Protein AF-A0A969NX35-F1 (afdb_monomer)

pLDDT: mean 89.09, std 10.72, range [49.34, 98.19]

Solvent-accessible surface area (backbone atoms only — not comparable to full-atom values): 6784 Å² total; per-residue (Å²): 113,68,70,61,53,49,65,56,48,49,59,53,52,51,50,50,51,33,60,77,69,61,64,45,81,72,48,52,61,51,52,54,48,54,52,51,51,53,42,48,58,45,27,65,62,31,70,80,80,46,90,32,80,57,72,91,48,93,43,72,65,47,54,50,49,30,60,66,46,34,78,70,56,26,36,77,53,44,94,84,42,70,48,74,56,90,87,54,59,68,70,59,47,51,53,29,53,58,47,46,75,35,69,40,27,43,49,32,46,45,52,32,57,75,75,39,64,131

Nearest PDB structures (foldseek):
  5o00-assembly1_A-2  TM=4.528E-01  e=1.167E-01  Phanerodontia chrysosporium
  6h4i-assembly1_C-2  TM=2.766E-01  e=5.773E+00  Homo sapiens

Structure (mmCIF, N/CA/C/O backbone):
data_AF-A0A969NX35-F1
#
_entry.id   AF-A0A969NX35-F1
#
loop_
_atom_site.group_PDB
_atom_site.id
_atom_site.type_symbol
_atom_site.label_atom_id
_atom_site.label_alt_id
_atom_site.label_comp_id
_atom_site.label_asym_id
_atom_site.label_entity_id
_atom_site.label_seq_id
_atom_site.pdbx_PDB_ins_code
_atom_site.Cartn_x
_atom_site.Cartn_y
_atom_site.Cartn_z
_atom_site.occupancy
_atom_site.B_iso_or_equiv
_atom_site.auth_seq_id
_atom_site.auth_comp_id
_atom_site.auth_asym_id
_atom_site.auth_atom_id
_atom_site.pdbx_PDB_model_num
ATOM 1 N N . MET A 1 1 ? 1.532 -14.409 -40.716 1.00 49.34 1 MET A N 1
ATOM 2 C CA . MET A 1 1 ? 1.907 -12.973 -40.691 1.00 49.34 1 MET A CA 1
ATOM 3 C C . MET A 1 1 ? 1.623 -12.282 -39.353 1.00 49.34 1 MET A C 1
ATOM 5 O O . MET A 1 1 ? 2.444 -11.468 -38.955 1.00 49.34 1 MET A O 1
ATOM 9 N N . GLU A 1 2 ? 0.538 -12.592 -38.630 1.00 60.50 2 GLU A N 1
ATOM 10 C CA . GLU A 1 2 ? 0.221 -11.945 -37.334 1.00 60.50 2 GLU A CA 1
ATOM 11 C C . GLU A 1 2 ? 1.291 -12.132 -36.248 1.00 60.50 2 GLU A C 1
ATOM 13 O O . GLU A 1 2 ? 1.681 -11.166 -35.600 1.00 60.50 2 GLU A O 1
ATOM 18 N N . LYS A 1 3 ? 1.845 -13.342 -36.099 1.00 56.25 3 LYS A N 1
ATOM 19 C CA . LYS A 1 3 ? 2.876 -13.633 -35.083 1.00 56.25 3 LYS A CA 1
ATOM 20 C C . LYS A 1 3 ? 4.162 -12.811 -35.265 1.00 56.25 3 LYS A C 1
ATOM 22 O O . LYS A 1 3 ? 4.760 -12.385 -34.285 1.00 56.25 3 LYS A O 1
ATOM 27 N N . ILE A 1 4 ? 4.552 -12.541 -36.514 1.00 61.81 4 ILE A N 1
ATOM 28 C CA . ILE A 1 4 ? 5.760 -11.768 -36.852 1.00 61.81 4 ILE A CA 1
ATOM 29 C C . ILE A 1 4 ? 5.534 -10.273 -36.589 1.00 61.81 4 ILE A C 1
ATOM 31 O O . ILE A 1 4 ? 6.391 -9.612 -36.011 1.00 61.81 4 ILE A O 1
ATOM 35 N N . LYS A 1 5 ? 4.347 -9.748 -36.931 1.00 56.81 5 LYS A N 1
ATOM 36 C CA . LYS A 1 5 ? 3.960 -8.368 -36.594 1.00 56.81 5 LYS A CA 1
ATOM 37 C C . LYS A 1 5 ? 3.923 -8.155 -35.079 1.00 56.81 5 LYS A C 1
ATOM 39 O O . LYS A 1 5 ? 4.419 -7.142 -34.601 1.00 56.81 5 LYS A O 1
ATOM 44 N N . CYS A 1 6 ? 3.411 -9.132 -34.329 1.00 62.12 6 CYS A N 1
ATOM 45 C CA . CYS A 1 6 ? 3.375 -9.089 -32.869 1.00 62.12 6 CYS A CA 1
ATOM 46 C C . CYS A 1 6 ? 4.786 -9.112 -32.254 1.00 62.12 6 CYS A C 1
ATOM 48 O O . CYS A 1 6 ? 5.073 -8.326 -31.355 1.00 62.12 6 CYS A O 1
ATOM 50 N N . ALA A 1 7 ? 5.688 -9.946 -32.782 1.00 68.56 7 ALA A N 1
ATOM 51 C CA . ALA A 1 7 ? 7.070 -10.048 -32.310 1.00 68.56 7 ALA A CA 1
ATOM 52 C C . ALA A 1 7 ? 7.894 -8.766 -32.529 1.00 68.56 7 ALA A C 1
ATOM 54 O O . ALA A 1 7 ? 8.798 -8.494 -31.747 1.00 68.56 7 ALA A O 1
ATOM 55 N N . ILE A 1 8 ? 7.580 -7.970 -33.557 1.00 63.66 8 ILE A N 1
ATOM 56 C CA . ILE A 1 8 ? 8.259 -6.692 -33.838 1.00 63.66 8 ILE A CA 1
ATOM 57 C C . ILE A 1 8 ? 7.569 -5.518 -33.126 1.00 63.66 8 ILE A C 1
ATOM 59 O O . ILE A 1 8 ? 8.239 -4.636 -32.593 1.00 63.66 8 ILE A O 1
ATOM 63 N N . ALA A 1 9 ? 6.236 -5.502 -33.057 1.00 69.19 9 ALA A N 1
ATOM 64 C CA . ALA A 1 9 ? 5.490 -4.440 -32.380 1.00 69.19 9 ALA A CA 1
ATOM 65 C C . ALA A 1 9 ? 5.698 -4.450 -30.853 1.00 69.19 9 ALA A C 1
ATOM 67 O O . ALA A 1 9 ? 5.795 -3.390 -30.234 1.00 69.19 9 ALA A O 1
ATOM 68 N N . PHE A 1 10 ? 5.816 -5.634 -30.243 1.00 78.38 10 PHE A N 1
ATOM 69 C CA . PHE A 1 10 ? 5.989 -5.802 -28.797 1.00 78.38 10 PHE A CA 1
ATOM 70 C C . PHE A 1 10 ? 7.264 -5.147 -28.219 1.00 78.38 10 PHE A C 1
ATOM 72 O O . PHE A 1 10 ? 7.147 -4.393 -27.248 1.00 78.38 10 PHE A O 1
ATOM 79 N N . PRO A 1 11 ? 8.477 -5.339 -28.778 1.00 82.31 11 PRO A N 1
ATOM 80 C CA . PRO A 1 11 ? 9.677 -4.669 -28.277 1.00 82.31 11 PRO A CA 1
ATOM 81 C C . PRO A 1 11 ? 9.636 -3.148 -28.485 1.00 82.31 11 PRO A C 1
ATOM 83 O O . PRO A 1 11 ? 10.110 -2.410 -27.620 1.00 82.31 11 PRO A O 1
ATOM 86 N N . VAL A 1 12 ? 9.022 -2.660 -29.571 1.00 84.75 12 VAL A N 1
ATOM 87 C CA . VAL A 1 12 ? 8.845 -1.215 -29.810 1.00 84.75 12 VAL A CA 1
ATOM 88 C C . VAL A 1 12 ? 7.913 -0.601 -28.766 1.00 84.75 12 VAL A C 1
ATOM 90 O O . VAL A 1 12 ? 8.281 0.382 -28.124 1.00 84.75 12 VAL A O 1
ATOM 93 N N . ALA A 1 13 ? 6.748 -1.208 -28.531 1.00 83.56 13 ALA A N 1
ATOM 94 C CA . ALA A 1 13 ? 5.818 -0.770 -27.492 1.00 83.56 13 ALA A CA 1
ATOM 95 C C . ALA A 1 13 ? 6.479 -0.790 -26.103 1.00 83.56 13 ALA A C 1
ATOM 97 O O . ALA A 1 13 ? 6.385 0.181 -25.355 1.00 83.56 13 ALA A O 1
ATOM 98 N N . THR A 1 14 ? 7.225 -1.854 -25.792 1.00 83.69 14 THR A N 1
ATOM 99 C CA . THR A 1 14 ? 7.966 -1.983 -24.529 1.00 83.69 14 THR A CA 1
ATOM 100 C C . THR A 1 14 ? 8.993 -0.863 -24.357 1.00 83.69 14 THR A C 1
ATOM 102 O O . THR A 1 14 ? 9.113 -0.298 -23.272 1.00 83.69 14 THR A O 1
ATOM 105 N N . LYS A 1 15 ? 9.720 -0.496 -25.421 1.00 85.31 15 LYS A N 1
ATOM 106 C CA . LYS A 1 15 ? 10.685 0.612 -25.393 1.00 85.31 15 LYS A CA 1
ATOM 107 C C . LYS A 1 15 ? 9.997 1.956 -25.147 1.00 85.31 15 LYS A C 1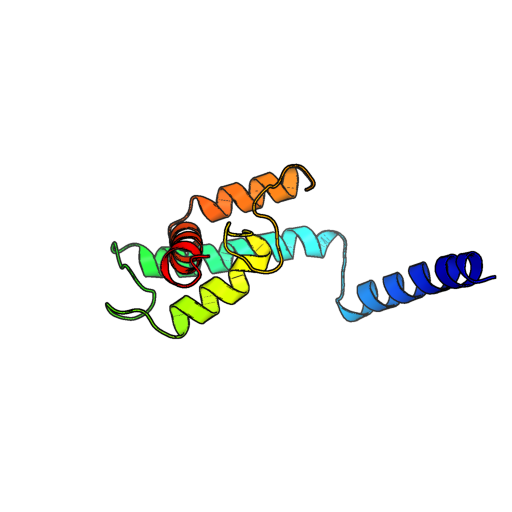
ATOM 109 O O . LYS A 1 15 ? 10.472 2.722 -24.315 1.00 85.31 15 LYS A O 1
ATOM 114 N N . ILE A 1 16 ? 8.869 2.209 -25.813 1.00 87.31 16 ILE A N 1
ATOM 115 C CA . ILE A 1 16 ? 8.074 3.431 -25.618 1.00 87.31 16 ILE A CA 1
ATOM 116 C C . ILE A 1 16 ? 7.560 3.519 -24.178 1.00 87.31 16 ILE A C 1
ATOM 118 O O . ILE A 1 16 ? 7.660 4.580 -23.573 1.00 87.31 16 ILE A O 1
ATOM 122 N N . ILE A 1 17 ? 7.053 2.420 -23.610 1.00 85.81 17 ILE A N 1
ATOM 123 C CA . ILE A 1 17 ? 6.594 2.368 -22.212 1.00 85.81 17 ILE A CA 1
ATOM 124 C C . ILE A 1 17 ? 7.757 2.666 -21.265 1.00 85.81 17 ILE A C 1
ATOM 126 O O . ILE A 1 17 ? 7.642 3.551 -20.423 1.00 85.81 17 ILE A O 1
ATOM 130 N N . LYS A 1 18 ? 8.899 1.990 -21.436 1.00 84.88 18 LYS A N 1
ATOM 131 C CA . LYS A 1 18 ? 10.082 2.227 -20.599 1.00 84.88 18 LYS A CA 1
ATOM 132 C C . LYS A 1 18 ? 10.542 3.681 -20.642 1.00 84.88 18 LYS A C 1
ATOM 134 O O . LYS A 1 18 ? 10.857 4.236 -19.601 1.00 84.88 18 LYS A O 1
ATOM 139 N N . GLN A 1 19 ? 10.533 4.302 -21.818 1.00 84.25 19 GLN A N 1
ATOM 140 C CA . GLN A 1 19 ? 10.900 5.710 -21.968 1.00 84.25 19 GLN A CA 1
ATOM 141 C C . GLN A 1 19 ? 9.854 6.651 -21.362 1.00 84.25 19 GLN A C 1
ATOM 143 O O . GLN A 1 19 ? 10.211 7.538 -20.601 1.00 84.25 19 GLN A O 1
ATOM 148 N N . LYS A 1 20 ? 8.563 6.458 -21.657 1.00 87.00 20 LYS A N 1
ATOM 149 C CA . LYS A 1 20 ? 7.499 7.347 -21.164 1.00 87.00 20 LYS A CA 1
ATOM 150 C C . LYS A 1 20 ? 7.337 7.312 -19.648 1.00 87.00 20 LYS A C 1
ATOM 152 O O . LYS A 1 20 ? 7.031 8.342 -19.062 1.00 87.00 20 LYS A O 1
ATOM 157 N N . TYR A 1 21 ? 7.524 6.148 -19.035 1.00 82.50 21 TYR A N 1
ATOM 158 C CA . TYR A 1 21 ? 7.432 5.975 -17.586 1.00 82.50 21 TYR A CA 1
ATOM 159 C C . TYR A 1 21 ? 8.796 6.054 -16.890 1.00 82.50 21 TYR A C 1
ATOM 161 O O . TYR A 1 21 ? 8.873 5.749 -15.706 1.00 82.50 21 TYR A O 1
ATOM 169 N N . ASN A 1 22 ? 9.860 6.438 -17.613 1.00 82.06 22 ASN A N 1
ATOM 170 C CA . ASN A 1 22 ? 11.233 6.514 -17.101 1.00 82.06 22 ASN A CA 1
ATOM 171 C C . ASN A 1 22 ? 11.635 5.269 -16.286 1.00 82.06 22 ASN A C 1
ATOM 173 O O . ASN A 1 22 ? 12.234 5.376 -15.221 1.00 82.06 22 ASN A O 1
ATOM 177 N N . LEU A 1 23 ? 11.286 4.078 -16.785 1.00 81.81 23 LEU A N 1
ATOM 178 C CA . LEU A 1 23 ? 11.582 2.807 -16.125 1.00 81.81 23 LEU A CA 1
ATOM 179 C C . LEU A 1 23 ? 13.077 2.509 -16.255 1.00 81.81 23 LEU A C 1
ATOM 181 O O . LEU A 1 23 ? 13.524 1.896 -17.232 1.00 81.81 23 LEU A O 1
ATOM 185 N N . THR A 1 24 ? 13.846 2.968 -15.277 1.00 80.50 24 THR A N 1
ATOM 186 C CA . THR A 1 24 ? 15.262 2.647 -15.106 1.00 80.50 24 THR A CA 1
ATOM 187 C C . THR A 1 24 ? 15.418 1.449 -14.165 1.00 80.50 24 THR A C 1
ATOM 189 O O . THR A 1 24 ? 14.512 1.178 -13.375 1.00 80.50 24 THR A O 1
ATOM 192 N N . PRO A 1 25 ? 16.542 0.710 -14.237 1.00 74.06 25 PRO A N 1
ATOM 193 C CA . PRO A 1 25 ? 16.850 -0.334 -13.261 1.00 74.06 25 PRO A CA 1
ATOM 194 C C . PRO A 1 25 ? 16.784 0.195 -11.823 1.00 74.06 25 PRO A C 1
ATOM 196 O O . PRO A 1 25 ? 16.011 -0.341 -11.043 1.00 74.06 25 PRO A O 1
ATOM 199 N N . ASP A 1 26 ? 17.460 1.312 -11.539 1.00 76.25 26 ASP A N 1
ATOM 200 C CA . ASP A 1 26 ? 17.497 1.941 -10.207 1.00 76.25 26 ASP A CA 1
ATOM 201 C C . ASP A 1 26 ? 16.131 2.494 -9.756 1.00 76.25 26 ASP A C 1
ATOM 203 O O . ASP A 1 26 ? 15.859 2.655 -8.567 1.00 76.25 26 ASP A O 1
ATOM 207 N N . GLY A 1 27 ? 15.243 2.791 -10.711 1.00 81.69 27 GLY A N 1
ATOM 208 C CA . GLY A 1 27 ? 13.905 3.309 -10.436 1.00 81.69 27 GLY A CA 1
ATOM 209 C C . GLY A 1 27 ? 13.014 2.304 -9.707 1.00 81.69 27 GLY A C 1
ATOM 210 O O . GLY A 1 27 ? 12.046 2.709 -9.065 1.00 81.69 27 GLY A O 1
ATOM 211 N N . LYS A 1 28 ? 13.338 1.005 -9.764 1.00 85.38 28 LYS A N 1
ATOM 212 C CA . LYS A 1 28 ? 12.608 -0.031 -9.029 1.00 85.38 28 LYS A CA 1
ATOM 213 C C . LYS A 1 28 ? 12.792 0.135 -7.524 1.00 85.38 28 LYS A C 1
ATOM 215 O O . LYS A 1 28 ? 11.802 0.181 -6.798 1.00 85.38 28 LYS A O 1
ATOM 220 N N . GLU A 1 29 ? 14.033 0.213 -7.058 1.00 88.00 29 GLU A N 1
ATOM 221 C CA . GLU A 1 29 ? 14.351 0.309 -5.632 1.00 88.00 29 GLU A CA 1
ATOM 222 C C . GLU A 1 29 ? 13.841 1.631 -5.051 1.00 88.00 29 GLU A C 1
ATOM 224 O O . GLU A 1 29 ? 13.254 1.628 -3.969 1.00 88.00 29 GLU A O 1
ATOM 229 N N . VAL A 1 30 ? 13.963 2.729 -5.809 1.00 90.31 30 VAL A N 1
ATOM 230 C CA . VAL A 1 30 ? 13.383 4.033 -5.445 1.00 90.31 30 VAL A CA 1
ATOM 231 C C . VAL A 1 30 ? 11.863 3.937 -5.308 1.00 90.31 30 VAL A C 1
ATOM 233 O O . VAL A 1 30 ? 11.325 4.319 -4.277 1.00 90.31 30 VAL A O 1
ATOM 236 N N . ALA A 1 31 ? 11.161 3.342 -6.277 1.00 91.31 31 ALA A N 1
ATOM 237 C CA . ALA A 1 31 ? 9.706 3.208 -6.201 1.00 91.31 31 ALA A CA 1
ATOM 238 C C . ALA A 1 31 ? 9.247 2.349 -5.009 1.00 91.31 31 ALA A C 1
ATOM 240 O O . ALA A 1 31 ? 8.235 2.651 -4.377 1.00 91.31 31 ALA A O 1
ATOM 241 N N . VAL A 1 32 ? 9.975 1.274 -4.682 1.00 93.94 32 VAL A N 1
ATOM 242 C CA . VAL A 1 32 ? 9.683 0.466 -3.486 1.00 93.94 32 VAL A CA 1
ATOM 243 C C . VAL A 1 32 ? 9.898 1.289 -2.214 1.00 93.94 32 VAL A C 1
ATOM 245 O O . VAL A 1 32 ? 9.098 1.190 -1.282 1.00 93.94 32 VAL A O 1
ATOM 248 N N . GLN A 1 33 ? 10.943 2.113 -2.173 1.00 95.94 33 GLN A N 1
ATOM 249 C CA . GLN A 1 33 ? 11.214 2.998 -1.047 1.00 95.94 33 GLN A CA 1
ATOM 250 C C . GLN A 1 33 ? 10.119 4.064 -0.881 1.00 95.94 33 GLN A C 1
ATOM 252 O O . GLN A 1 33 ? 9.590 4.207 0.220 1.00 95.94 33 GLN A O 1
ATOM 257 N N . ASP A 1 34 ? 9.682 4.707 -1.965 1.00 96.06 34 ASP A N 1
ATOM 258 C CA . ASP A 1 34 ? 8.576 5.676 -1.949 1.00 96.06 34 ASP A CA 1
ATOM 259 C C . ASP A 1 34 ? 7.283 5.047 -1.397 1.00 96.06 34 ASP A C 1
ATOM 261 O O . ASP A 1 34 ? 6.575 5.640 -0.578 1.00 96.06 34 ASP A O 1
ATOM 265 N N . ILE A 1 35 ? 6.977 3.806 -1.797 1.00 97.19 35 ILE A N 1
ATOM 266 C CA . ILE A 1 35 ? 5.823 3.059 -1.275 1.00 97.19 35 ILE A CA 1
ATOM 267 C C . ILE A 1 35 ? 5.951 2.855 0.241 1.00 97.19 35 ILE A C 1
ATOM 269 O O . ILE A 1 35 ? 4.984 3.087 0.973 1.00 97.19 35 ILE A O 1
ATOM 273 N N . ARG A 1 36 ? 7.126 2.438 0.727 1.00 97.94 36 ARG A N 1
ATOM 274 C CA . ARG A 1 36 ? 7.378 2.252 2.167 1.00 97.94 36 ARG A CA 1
ATOM 275 C C . ARG A 1 36 ? 7.241 3.555 2.946 1.00 97.94 36 ARG A C 1
ATOM 277 O O . ARG A 1 36 ? 6.696 3.549 4.052 1.00 97.94 36 ARG A O 1
ATOM 284 N N . GLU A 1 37 ? 7.692 4.669 2.385 1.00 98.19 37 GLU A N 1
ATOM 285 C CA . GLU A 1 37 ? 7.570 5.990 3.005 1.00 98.19 37 GLU A CA 1
ATOM 286 C C . GLU A 1 37 ? 6.107 6.414 3.136 1.00 98.19 37 GLU A C 1
ATOM 288 O O . GLU A 1 37 ? 5.675 6.807 4.222 1.00 98.19 37 GLU A O 1
ATOM 293 N N . VAL A 1 38 ? 5.301 6.229 2.086 1.00 97.69 38 VAL A N 1
ATO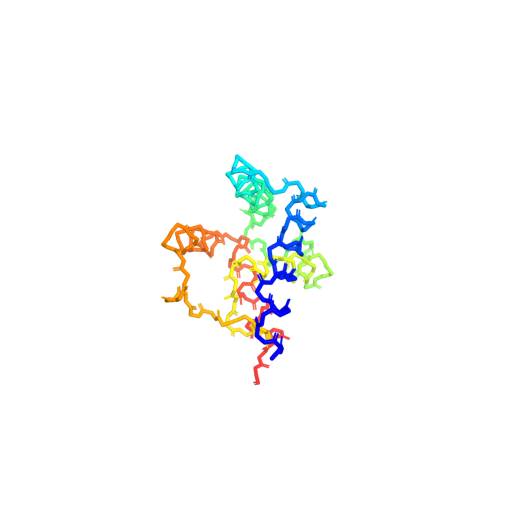M 294 C CA . VAL A 1 38 ? 3.853 6.479 2.151 1.00 97.69 38 VAL A CA 1
ATOM 295 C C . VAL A 1 38 ? 3.191 5.602 3.215 1.00 97.69 38 VAL A C 1
ATOM 297 O O . VAL A 1 38 ? 2.419 6.107 4.032 1.00 97.69 38 VAL A O 1
ATOM 300 N N . PHE A 1 39 ? 3.510 4.306 3.264 1.00 97.62 39 PHE A N 1
ATOM 301 C CA . PHE A 1 39 ? 2.985 3.415 4.304 1.00 97.62 39 PHE A CA 1
ATOM 302 C C . PHE A 1 39 ? 3.421 3.857 5.701 1.00 97.62 39 PHE A C 1
ATOM 304 O O . PHE A 1 39 ? 2.615 3.812 6.625 1.00 97.62 39 PHE A O 1
ATOM 311 N N . THR A 1 40 ? 4.648 4.350 5.861 1.00 97.12 40 THR A N 1
ATOM 312 C CA . THR A 1 40 ? 5.147 4.890 7.133 1.00 97.12 40 THR A CA 1
ATOM 313 C C . THR A 1 40 ? 4.341 6.108 7.580 1.00 97.12 40 THR A C 1
ATOM 315 O O . THR A 1 40 ? 3.912 6.158 8.734 1.00 97.12 40 THR A O 1
ATOM 318 N N . VAL A 1 41 ? 4.058 7.050 6.676 1.00 96.00 41 VAL A N 1
ATOM 319 C CA . VAL A 1 41 ? 3.210 8.222 6.962 1.00 96.00 41 VAL A CA 1
ATOM 320 C C . VAL A 1 41 ? 1.804 7.790 7.391 1.00 96.00 41 VAL A C 1
ATOM 322 O O . VAL A 1 41 ? 1.252 8.307 8.364 1.00 96.00 41 VAL A O 1
ATOM 325 N N . VAL A 1 42 ? 1.225 6.805 6.704 1.00 96.50 42 VAL A N 1
ATOM 326 C CA . VAL A 1 42 ? -0.110 6.288 7.032 1.00 96.50 42 VAL A CA 1
ATOM 327 C C . VAL A 1 42 ? -0.110 5.521 8.359 1.00 96.50 42 VAL A C 1
ATOM 329 O O . VAL A 1 42 ? -1.012 5.711 9.172 1.00 96.50 42 VAL A O 1
ATOM 332 N N . ASN A 1 43 ? 0.922 4.723 8.636 1.00 95.38 43 ASN A N 1
ATOM 333 C CA . ASN A 1 43 ? 1.097 4.040 9.919 1.00 95.38 43 ASN A CA 1
ATOM 334 C C . ASN A 1 43 ? 1.156 5.054 11.070 1.00 95.38 43 ASN A C 1
ATOM 336 O O . ASN A 1 43 ? 0.454 4.896 12.064 1.00 95.38 43 ASN A O 1
ATOM 340 N N . GLN A 1 44 ? 1.936 6.131 10.925 1.00 93.56 44 GLN A N 1
ATOM 341 C CA . GLN A 1 44 ? 2.013 7.202 11.925 1.00 93.56 44 GLN A CA 1
ATOM 342 C C . GLN A 1 44 ? 0.651 7.850 12.181 1.00 93.56 44 GLN A C 1
ATOM 344 O O . GLN A 1 44 ? 0.345 8.195 13.322 1.00 93.56 44 GLN A O 1
ATOM 349 N N . ARG A 1 45 ? -0.184 7.975 11.143 1.00 92.44 45 ARG A N 1
ATOM 350 C CA . ARG A 1 45 ? -1.554 8.473 11.285 1.00 92.44 45 ARG A CA 1
ATOM 351 C C . ARG A 1 45 ? -2.446 7.507 12.069 1.00 92.44 45 ARG A C 1
ATOM 353 O O . ARG A 1 45 ? -3.245 7.961 12.874 1.00 92.44 45 ARG A O 1
ATOM 360 N N . LEU A 1 46 ? -2.285 6.200 11.865 1.00 92.38 46 LEU A N 1
ATOM 361 C CA . LEU A 1 46 ? -3.091 5.150 12.503 1.00 92.38 46 LEU A CA 1
ATOM 362 C C . LEU A 1 46 ? -2.610 4.751 13.912 1.00 92.38 46 LEU A C 1
ATOM 364 O O . LEU A 1 46 ? -3.386 4.185 14.682 1.00 92.38 46 LEU A O 1
ATOM 368 N N . ASN A 1 47 ? -1.364 5.076 14.279 1.00 71.81 47 ASN A N 1
ATOM 369 C CA . ASN A 1 47 ? -0.656 4.620 15.489 1.00 71.81 47 ASN A CA 1
ATOM 370 C C . ASN A 1 47 ? -1.302 4.980 16.844 1.00 71.81 47 ASN A C 1
ATOM 372 O O . ASN A 1 47 ? -0.787 4.593 17.888 1.00 71.81 47 ASN A O 1
ATOM 376 N N . SER A 1 48 ? -2.435 5.681 16.866 1.00 68.44 48 SER A N 1
ATOM 377 C CA . SER A 1 48 ? -3.246 5.884 18.078 1.00 68.44 48 SER A CA 1
ATOM 378 C C . SER A 1 48 ? -4.412 4.889 18.209 1.00 68.44 48 SER A C 1
ATOM 380 O O . SER A 1 48 ? -5.389 5.188 18.890 1.00 68.44 48 SER A O 1
ATOM 382 N N . GLY A 1 49 ? -4.348 3.729 17.540 1.00 72.69 49 GLY A N 1
ATOM 383 C CA . GLY A 1 49 ? -5.448 2.753 17.511 1.00 72.69 49 GLY A CA 1
ATOM 384 C C . GLY A 1 49 ? -6.658 3.253 16.719 1.00 72.69 49 GLY A C 1
ATOM 385 O O . GLY A 1 49 ? -7.776 2.773 16.906 1.00 72.69 49 GLY A O 1
ATOM 386 N N . GLN A 1 50 ? -6.445 4.255 15.862 1.00 86.56 50 GLN A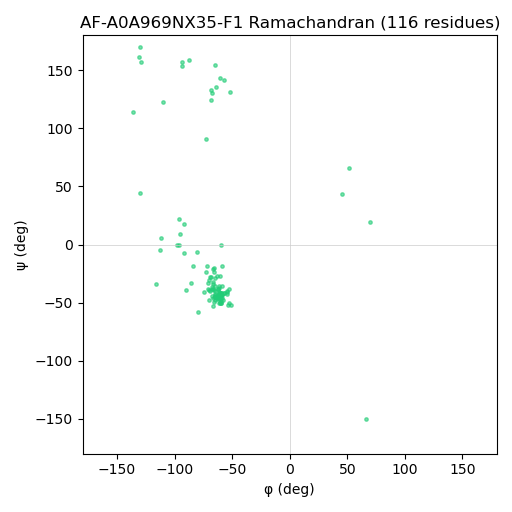 N 1
ATOM 387 C CA . GLN A 1 50 ? -7.513 4.842 15.074 1.00 86.56 50 GLN A CA 1
ATOM 388 C C . GLN A 1 50 ? -7.994 3.840 14.039 1.00 86.56 50 GLN A C 1
ATOM 390 O O . GLN A 1 50 ? -7.211 3.229 13.314 1.00 86.56 50 GLN A O 1
ATOM 395 N N . GLN A 1 51 ? -9.312 3.697 13.959 1.00 91.75 51 GLN A N 1
ATOM 396 C CA . GLN A 1 51 ? -9.913 2.822 12.972 1.00 91.75 51 GLN A CA 1
ATOM 397 C C . GLN A 1 51 ? -9.774 3.410 11.562 1.00 91.75 51 GLN A C 1
ATOM 399 O O . GLN A 1 51 ? -9.609 2.651 10.621 1.00 91.75 51 GLN A O 1
ATOM 404 N N . TYR A 1 52 ? -9.797 4.730 11.395 1.00 95.06 52 TYR A N 1
ATOM 405 C CA . TYR A 1 52 ? -9.798 5.394 10.089 1.00 95.06 52 TYR A CA 1
ATOM 406 C C . TYR A 1 52 ? -8.740 6.500 10.035 1.00 95.06 52 TYR A C 1
ATOM 408 O O . TYR A 1 52 ? -8.286 6.988 11.068 1.00 95.06 52 TYR A O 1
ATOM 416 N N . LEU A 1 53 ? -8.354 6.921 8.831 1.00 95.06 53 LEU A N 1
ATOM 417 C CA . LEU A 1 53 ? -7.334 7.955 8.609 1.00 95.06 53 LEU A CA 1
ATOM 418 C C . LEU A 1 53 ? -7.779 9.352 9.058 1.00 95.06 53 LEU A C 1
ATOM 420 O O . LEU A 1 53 ? -6.945 10.210 9.383 1.00 95.06 53 LEU A O 1
ATOM 424 N N . VAL A 1 54 ? -9.090 9.600 9.036 1.00 93.31 54 VAL A N 1
ATOM 425 C CA . VAL A 1 54 ? -9.694 10.888 9.373 1.00 93.31 54 VAL A CA 1
ATOM 426 C C . VAL A 1 54 ? -10.918 10.672 10.258 1.00 93.31 54 VAL A C 1
ATOM 428 O O . VAL A 1 54 ? -11.942 10.163 9.815 1.00 93.31 54 VAL A O 1
ATOM 431 N N . GLY A 1 55 ? -10.831 11.133 11.506 1.00 90.06 55 GLY A N 1
ATOM 432 C CA . GLY A 1 55 ? -11.926 11.021 12.466 1.00 90.06 55 GLY A CA 1
ATOM 433 C C . GLY A 1 55 ? -12.229 9.570 12.851 1.00 90.06 55 GLY A C 1
ATOM 434 O O . GLY A 1 55 ? -11.342 8.722 12.864 1.00 90.06 55 GLY A O 1
ATOM 435 N N . ASN A 1 56 ? -13.494 9.303 13.183 1.00 92.00 56 ASN A N 1
ATOM 436 C CA . ASN A 1 56 ? -13.929 8.021 13.757 1.00 92.00 56 ASN A CA 1
ATOM 437 C C . ASN A 1 56 ? -14.828 7.198 12.819 1.00 92.00 56 ASN A C 1
ATOM 439 O O . ASN A 1 56 ? -15.338 6.161 13.229 1.00 92.00 56 ASN A O 1
ATOM 443 N N . ASN A 1 57 ? -15.034 7.651 11.580 1.00 93.75 57 ASN A N 1
ATOM 444 C CA . ASN A 1 57 ? -15.904 6.999 10.601 1.00 93.75 57 ASN A CA 1
ATOM 445 C C . ASN A 1 57 ? -15.161 6.801 9.279 1.00 93.75 57 ASN A C 1
ATOM 447 O O . ASN A 1 57 ? -14.240 7.557 8.973 1.00 93.75 57 ASN A O 1
ATOM 451 N N . LEU A 1 58 ? -15.625 5.837 8.477 1.00 95.69 58 LEU A N 1
ATOM 452 C CA . LEU A 1 58 ? -15.147 5.642 7.112 1.00 95.69 58 LEU A CA 1
ATOM 453 C C . LEU A 1 58 ? -15.224 6.952 6.323 1.00 95.69 58 LEU A C 1
ATOM 455 O O . LEU A 1 58 ? -16.270 7.605 6.280 1.00 95.69 58 LEU A O 1
ATOM 459 N N . SER A 1 59 ? -14.128 7.297 5.655 1.00 95.88 59 SER A N 1
ATOM 460 C CA . SER A 1 59 ? -14.013 8.518 4.869 1.00 95.88 59 SER A CA 1
ATOM 461 C C . SER A 1 59 ? -13.475 8.258 3.461 1.00 95.88 59 SER A C 1
ATOM 463 O O . SER A 1 59 ? -12.972 7.181 3.126 1.00 95.88 59 SER A O 1
ATOM 465 N N . SER A 1 60 ? -13.535 9.288 2.615 1.00 96.94 60 SER A N 1
ATOM 466 C CA . SER A 1 60 ? -12.914 9.259 1.290 1.00 96.94 60 SER A CA 1
ATOM 467 C C . SER A 1 60 ? -11.400 9.045 1.353 1.00 96.94 60 SER A C 1
ATOM 469 O O . SER A 1 60 ? -10.845 8.477 0.413 1.00 96.94 60 SER A O 1
ATOM 471 N N . ALA A 1 61 ? -10.734 9.442 2.444 1.00 96.88 61 ALA A N 1
ATOM 472 C CA . ALA A 1 61 ? -9.304 9.212 2.625 1.00 96.88 61 ALA A CA 1
ATOM 473 C C . ALA A 1 61 ? -8.990 7.711 2.721 1.00 96.88 61 ALA A C 1
ATOM 475 O O . ALA A 1 61 ? -8.095 7.234 2.026 1.00 96.88 61 ALA A O 1
ATOM 476 N N . ASP A 1 62 ? -9.770 6.960 3.505 1.00 97.25 62 ASP A N 1
ATOM 477 C CA . ASP A 1 62 ? -9.610 5.510 3.666 1.00 97.25 62 ASP A CA 1
ATOM 478 C C . ASP A 1 62 ? -9.838 4.777 2.343 1.00 97.25 62 ASP A C 1
ATOM 480 O O . ASP A 1 62 ? -9.026 3.948 1.933 1.00 97.25 62 ASP A O 1
ATOM 484 N N . ILE A 1 63 ? -10.920 5.130 1.637 1.00 96.88 63 ILE A N 1
ATOM 485 C CA . ILE A 1 63 ? -11.273 4.529 0.345 1.00 96.88 63 ILE A CA 1
ATOM 486 C C . ILE A 1 63 ? -10.190 4.821 -0.694 1.00 96.88 63 ILE A C 1
ATOM 488 O O . ILE A 1 63 ? -9.784 3.921 -1.427 1.00 96.88 63 ILE A O 1
ATOM 492 N N . THR A 1 64 ? -9.713 6.066 -0.757 1.00 97.75 64 THR A N 1
ATOM 493 C CA . THR A 1 64 ? -8.688 6.479 -1.724 1.00 97.75 64 THR A CA 1
ATOM 494 C C . THR A 1 64 ? -7.374 5.761 -1.451 1.00 97.75 64 THR A C 1
ATOM 496 O O . THR A 1 64 ? -6.799 5.173 -2.36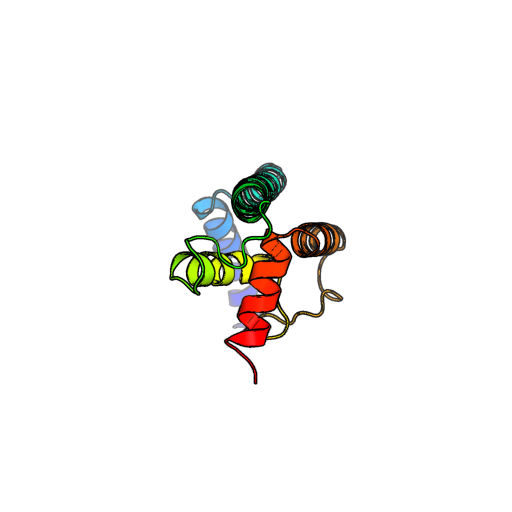8 1.00 97.75 64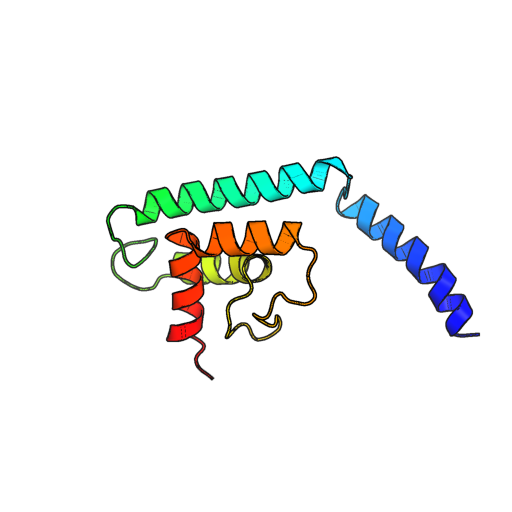 THR A O 1
ATOM 499 N N . PHE A 1 65 ? -6.927 5.745 -0.193 1.00 97.94 65 PHE A N 1
ATOM 500 C CA . PHE A 1 65 ? -5.714 5.035 0.194 1.00 97.94 65 PHE A CA 1
ATOM 501 C C . PHE A 1 65 ? -5.824 3.538 -0.114 1.00 97.94 65 PHE A C 1
ATOM 503 O O . PHE A 1 65 ? -4.966 2.991 -0.805 1.00 97.94 65 PHE A O 1
ATOM 510 N N . ALA A 1 66 ? -6.913 2.886 0.304 1.00 97.50 66 ALA A N 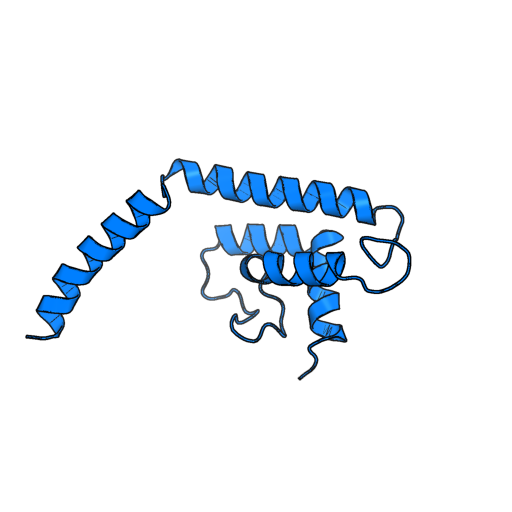1
ATOM 511 C CA . ALA A 1 66 ? -7.125 1.466 0.051 1.00 97.50 66 ALA A CA 1
ATOM 512 C C . ALA A 1 66 ? -7.196 1.137 -1.442 1.00 97.50 66 ALA A C 1
ATOM 514 O O . ALA A 1 66 ? -6.603 0.150 -1.879 1.00 97.50 66 ALA A O 1
ATOM 515 N N . ALA A 1 67 ? -7.873 1.960 -2.245 1.00 96.75 67 ALA A N 1
ATOM 516 C CA . ALA A 1 67 ? -7.937 1.768 -3.687 1.00 96.75 67 ALA A CA 1
ATOM 517 C C . ALA A 1 67 ? -6.539 1.827 -4.319 1.00 96.75 67 ALA A C 1
ATOM 519 O O . ALA A 1 67 ? -6.162 0.898 -5.031 1.00 96.75 67 ALA A O 1
ATOM 520 N N . LEU A 1 68 ? -5.743 2.854 -4.016 1.00 97.44 68 LEU A N 1
ATOM 521 C CA . LEU A 1 68 ? -4.410 3.027 -4.602 1.00 97.44 68 LEU A CA 1
ATOM 522 C C . LEU A 1 68 ? -3.398 1.987 -4.098 1.00 97.44 68 LEU A C 1
ATOM 524 O O . LEU A 1 68 ? -2.619 1.451 -4.883 1.00 97.44 68 LEU A O 1
ATOM 528 N N . ALA A 1 69 ? -3.443 1.632 -2.815 1.00 97.81 69 ALA A N 1
ATOM 529 C CA . ALA A 1 69 ? -2.552 0.630 -2.234 1.00 97.81 69 ALA A CA 1
ATOM 530 C C . ALA A 1 69 ? -2.892 -0.804 -2.675 1.00 97.81 69 ALA A C 1
ATOM 532 O O . ALA A 1 69 ? -2.029 -1.684 -2.674 1.00 97.81 69 ALA A O 1
ATOM 533 N N . SER A 1 70 ? -4.137 -1.068 -3.084 1.00 96.31 70 SER A N 1
ATOM 534 C CA . SER A 1 70 ? -4.579 -2.424 -3.428 1.00 96.31 70 SER A CA 1
ATOM 535 C C . SER A 1 70 ? -3.856 -3.047 -4.624 1.00 96.31 70 SER A C 1
ATOM 537 O O . SER A 1 70 ? -3.701 -4.268 -4.666 1.00 96.31 70 SER A O 1
ATOM 539 N N . PHE A 1 71 ? -3.350 -2.234 -5.555 1.00 92.31 71 PHE A N 1
ATOM 540 C CA . PHE A 1 71 ? -2.527 -2.698 -6.677 1.00 92.31 71 PHE A CA 1
ATOM 541 C C . PHE A 1 71 ? -1.180 -3.257 -6.205 1.00 92.31 71 PHE A C 1
ATOM 543 O O . PHE A 1 71 ? -0.653 -4.191 -6.809 1.00 92.31 71 PHE A O 1
ATOM 550 N N . VAL A 1 72 ? -0.652 -2.705 -5.109 1.00 94.75 72 VAL A N 1
ATOM 551 C CA . VAL A 1 72 ? 0.601 -3.136 -4.487 1.00 94.75 72 VAL A CA 1
ATOM 552 C C . VAL A 1 72 ? 0.349 -4.384 -3.650 1.00 94.75 72 VAL A C 1
ATOM 554 O O . VAL A 1 72 ? 0.923 -5.431 -3.930 1.00 94.75 72 VAL A O 1
ATOM 557 N N . ILE A 1 73 ? -0.554 -4.309 -2.666 1.00 95.81 73 ILE A N 1
ATOM 558 C CA . ILE A 1 73 ? -0.689 -5.365 -1.649 1.00 95.81 73 ILE A CA 1
ATOM 559 C C . ILE A 1 73 ? -1.716 -6.456 -1.989 1.00 95.81 73 ILE A C 1
ATOM 561 O O . ILE A 1 73 ? -1.802 -7.456 -1.279 1.00 95.81 73 ILE A O 1
ATOM 565 N N . ARG A 1 74 ? -2.498 -6.301 -3.064 1.00 95.56 74 ARG A N 1
ATOM 566 C CA . ARG A 1 74 ? -3.395 -7.322 -3.646 1.00 95.56 74 ARG A CA 1
ATOM 567 C C . ARG A 1 74 ? -4.352 -7.981 -2.628 1.00 95.56 74 ARG A C 1
ATOM 569 O O . ARG A 1 74 ? -4.196 -9.172 -2.344 1.00 95.56 74 ARG A O 1
ATOM 576 N N . PRO A 1 75 ? -5.314 -7.246 -2.043 1.00 95.69 75 PRO A N 1
ATOM 577 C CA . PRO A 1 75 ? -6.262 -7.809 -1.079 1.00 95.69 75 PRO A CA 1
ATOM 578 C C . PRO A 1 75 ? -7.188 -8.855 -1.726 1.00 95.69 75 PRO A C 1
ATOM 580 O O . PRO A 1 75 ? -7.445 -8.810 -2.925 1.00 95.69 75 PRO A O 1
ATOM 583 N N . GLU A 1 76 ? -7.713 -9.790 -0.927 1.00 91.12 76 GLU A N 1
ATOM 584 C CA . GLU A 1 76 ? -8.520 -10.940 -1.385 1.00 91.12 76 GLU A CA 1
ATOM 585 C C . GLU A 1 76 ? -9.738 -10.571 -2.236 1.00 91.12 76 GLU A C 1
ATOM 587 O O . GLU A 1 76 ? -9.995 -11.208 -3.256 1.00 91.12 76 GLU A O 1
ATOM 592 N N . TYR A 1 77 ? -10.450 -9.512 -1.860 1.00 91.44 77 TYR A N 1
ATOM 593 C CA . TYR A 1 77 ? -11.657 -9.063 -2.553 1.00 91.44 77 TYR A CA 1
ATOM 594 C C . TYR A 1 77 ? -11.380 -8.016 -3.643 1.00 91.44 77 TYR A C 1
ATOM 596 O O . TYR A 1 77 ? -12.286 -7.300 -4.076 1.00 91.44 77 TYR A O 1
ATOM 604 N N . HIS A 1 78 ? -10.129 -7.883 -4.100 1.00 93.38 78 HIS A N 1
ATOM 605 C CA . HIS A 1 78 ? -9.831 -7.011 -5.232 1.00 93.38 78 HIS A CA 1
ATOM 606 C C . HIS A 1 78 ? -10.456 -7.578 -6.521 1.00 93.38 78 HIS A C 1
ATOM 608 O O . HIS A 1 78 ? -10.211 -8.738 -6.853 1.00 93.38 78 HIS A O 1
ATOM 614 N N . PRO A 1 79 ? -11.201 -6.780 -7.312 1.00 89.75 79 PRO A N 1
ATOM 615 C CA . PRO A 1 79 ? -11.945 -7.294 -8.468 1.00 89.75 79 PRO A CA 1
ATOM 616 C C . PRO A 1 79 ? -11.054 -7.821 -9.604 1.00 89.75 79 PRO A C 1
ATOM 618 O O . PRO A 1 79 ? -11.513 -8.596 -10.436 1.00 89.75 79 PRO A O 1
ATOM 621 N N . VAL A 1 80 ? -9.788 -7.391 -9.657 1.00 90.00 80 VAL A N 1
ATOM 622 C CA . VAL A 1 80 ? -8.870 -7.689 -10.775 1.00 90.00 80 VAL A CA 1
ATOM 623 C C . VAL A 1 80 ? -7.667 -8.543 -10.367 1.00 90.00 80 VAL A C 1
ATOM 625 O O . VAL A 1 80 ? -7.189 -9.357 -11.152 1.00 90.00 80 VAL A O 1
ATOM 628 N N . TYR A 1 81 ? -7.146 -8.377 -9.150 1.00 86.88 81 TYR A N 1
ATOM 629 C CA . TYR A 1 81 ? -5.854 -8.953 -8.776 1.00 86.88 81 TYR A CA 1
ATOM 630 C C . TYR A 1 81 ? -6.078 -10.079 -7.786 1.00 86.88 81 TYR A C 1
ATOM 632 O O . TYR A 1 81 ? -6.617 -9.860 -6.712 1.00 86.88 81 TYR A O 1
ATOM 640 N N . ASN A 1 82 ? -5.607 -11.274 -8.135 1.00 86.44 82 ASN A N 1
ATOM 641 C CA . ASN A 1 82 ? -5.650 -12.419 -7.228 1.00 86.44 82 ASN A CA 1
ATOM 642 C C . ASN A 1 82 ? -4.768 -12.157 -5.989 1.00 86.44 82 ASN A C 1
ATOM 644 O O . ASN A 1 82 ? -3.638 -11.695 -6.147 1.00 86.44 82 ASN A O 1
ATOM 648 N N . SER A 1 83 ? -5.249 -12.464 -4.787 1.00 87.62 83 SER A N 1
ATOM 649 C CA . SER A 1 83 ? -4.474 -12.345 -3.545 1.00 87.62 83 SER A CA 1
ATOM 650 C C . SER A 1 83 ? -3.373 -13.392 -3.395 1.00 87.62 83 SER A C 1
ATOM 652 O O . SER A 1 83 ? -2.438 -13.180 -2.619 1.00 87.62 83 SER A O 1
ATOM 654 N N . GLN A 1 84 ? -3.448 -14.496 -4.144 1.00 90.62 84 GLN A N 1
ATOM 655 C CA . GLN A 1 84 ? -2.412 -15.520 -4.197 1.00 90.62 84 GLN A CA 1
ATOM 656 C C . GLN A 1 84 ? -1.152 -14.977 -4.876 1.00 90.62 84 GLN A C 1
ATOM 658 O O . GLN A 1 84 ? -1.165 -14.520 -6.025 1.00 90.62 84 GLN A O 1
ATOM 663 N N . LEU A 1 85 ? -0.039 -15.071 -4.152 1.00 93.06 85 LEU A N 1
ATOM 664 C CA . LEU A 1 85 ? 1.243 -14.502 -4.560 1.00 93.06 85 LEU A CA 1
ATOM 665 C C . LEU A 1 85 ? 2.168 -15.514 -5.255 1.00 93.06 85 LEU A C 1
ATOM 667 O O . LEU A 1 85 ? 3.239 -15.135 -5.708 1.00 93.06 85 LEU A O 1
ATOM 671 N N . SER A 1 86 ? 1.748 -16.775 -5.409 1.00 90.25 86 SER A N 1
ATOM 672 C CA . SER A 1 86 ? 2.576 -17.889 -5.914 1.00 90.25 86 SER A CA 1
ATOM 673 C C . SER A 1 86 ? 3.163 -17.695 -7.318 1.00 90.25 86 SER A C 1
ATOM 675 O O . SER A 1 86 ? 4.115 -18.377 -7.681 1.00 90.25 86 SER A O 1
ATOM 677 N N . LYS A 1 87 ? 2.607 -16.775 -8.115 1.00 89.38 87 LYS A N 1
ATOM 678 C CA . LYS A 1 87 ? 3.082 -16.443 -9.470 1.00 89.38 87 LYS A CA 1
ATOM 679 C C . LYS A 1 87 ? 3.977 -15.200 -9.525 1.00 89.38 87 LYS A C 1
ATOM 681 O O . LYS A 1 87 ? 4.376 -14.805 -10.617 1.00 89.38 87 LYS A O 1
ATOM 686 N N . LEU A 1 88 ? 4.231 -14.542 -8.393 1.00 92.62 88 LEU A N 1
ATOM 687 C CA . LEU A 1 88 ? 5.050 -13.333 -8.334 1.00 92.62 88 LEU A CA 1
ATOM 688 C C . LEU A 1 88 ? 6.519 -13.653 -8.016 1.00 92.62 88 LEU A C 1
ATOM 690 O O . LEU A 1 88 ? 6.796 -14.653 -7.353 1.00 92.62 88 LEU A O 1
ATOM 694 N N . PRO A 1 89 ? 7.463 -12.791 -8.434 1.00 94.56 89 PRO A N 1
ATOM 695 C CA . PRO A 1 89 ? 8.851 -12.871 -7.989 1.00 94.56 89 PRO A CA 1
ATOM 696 C C . PRO A 1 89 ? 8.964 -12.788 -6.462 1.00 94.56 89 PRO A C 1
ATOM 698 O O . PRO A 1 89 ? 8.264 -11.991 -5.838 1.00 94.56 89 PRO A O 1
ATOM 701 N N . ALA A 1 90 ? 9.881 -13.561 -5.870 1.00 95.31 90 ALA A N 1
ATOM 702 C CA . ALA A 1 90 ? 10.048 -13.659 -4.416 1.00 95.31 90 ALA A CA 1
ATOM 703 C C . ALA A 1 90 ? 10.249 -12.295 -3.732 1.00 95.31 90 ALA A C 1
ATOM 705 O O . ALA A 1 90 ? 9.641 -12.029 -2.702 1.00 95.31 90 ALA A O 1
ATOM 706 N N . GLU A 1 91 ? 11.024 -11.402 -4.347 1.00 92.88 91 GLU A N 1
ATOM 707 C CA . GLU A 1 91 ? 11.251 -10.045 -3.840 1.00 92.88 91 GLU A CA 1
ATOM 708 C C . GLU A 1 91 ? 9.946 -9.237 -3.720 1.00 92.88 91 GLU A C 1
ATOM 710 O O . GLU A 1 91 ? 9.701 -8.586 -2.708 1.00 92.88 91 GLU A O 1
ATOM 715 N N . MET A 1 92 ? 9.055 -9.337 -4.712 1.00 93.88 92 MET A N 1
ATOM 716 C CA . MET A 1 92 ? 7.749 -8.675 -4.668 1.00 93.88 92 MET A CA 1
ATOM 717 C C . MET A 1 92 ? 6.865 -9.280 -3.576 1.00 93.88 92 MET A C 1
ATOM 719 O O . MET A 1 92 ? 6.154 -8.553 -2.891 1.00 93.88 92 MET A O 1
ATOM 723 N N . VAL A 1 93 ? 6.918 -10.603 -3.390 1.00 96.62 93 VAL A N 1
ATOM 724 C CA . VAL A 1 93 ? 6.188 -11.286 -2.312 1.00 96.62 93 VAL A CA 1
ATOM 725 C C . VAL A 1 93 ? 6.651 -10.797 -0.941 1.00 96.62 93 VAL A C 1
ATOM 727 O O . VAL A 1 93 ? 5.807 -10.537 -0.087 1.00 96.62 93 VAL A O 1
ATOM 730 N N . MET A 1 94 ? 7.962 -1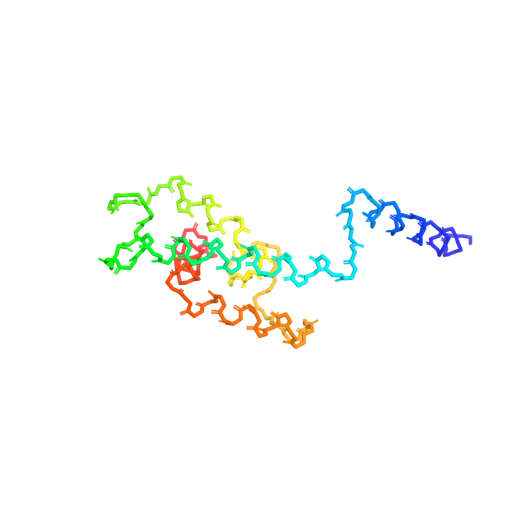0.623 -0.747 1.00 96.56 94 MET A N 1
ATOM 731 C CA . MET A 1 94 ? 8.517 -10.088 0.499 1.00 96.56 94 MET A CA 1
ATOM 732 C C . MET A 1 94 ? 7.979 -8.689 0.797 1.00 96.56 94 MET A C 1
ATOM 734 O O . MET A 1 94 ? 7.438 -8.483 1.877 1.00 96.56 94 MET A O 1
ATOM 738 N N . VAL A 1 95 ? 8.041 -7.769 -0.172 1.00 97.00 95 VAL A N 1
ATOM 739 C CA . VAL A 1 95 ? 7.517 -6.400 -0.007 1.00 97.00 95 VAL A CA 1
ATOM 740 C C . VAL A 1 95 ? 6.009 -6.409 0.257 1.00 97.00 95 VAL A C 1
ATOM 742 O O . VAL A 1 95 ? 5.526 -5.689 1.121 1.00 97.00 95 VAL A O 1
ATOM 745 N N . ILE A 1 96 ? 5.235 -7.236 -0.452 1.00 97.56 96 ILE A N 1
ATOM 746 C CA . ILE A 1 96 ? 3.784 -7.324 -0.229 1.00 97.56 96 ILE A CA 1
ATOM 747 C C . ILE A 1 96 ? 3.470 -7.783 1.193 1.00 97.56 96 ILE A C 1
ATOM 749 O O . ILE A 1 96 ? 2.588 -7.209 1.829 1.00 97.56 96 ILE A O 1
ATOM 753 N N . ASN A 1 97 ? 4.150 -8.821 1.677 1.00 97.44 97 ASN A N 1
ATOM 754 C CA . ASN A 1 97 ? 3.915 -9.339 3.020 1.00 97.44 97 ASN A CA 1
ATOM 755 C C . ASN A 1 97 ? 4.350 -8.325 4.086 1.00 97.44 97 ASN A C 1
ATOM 757 O O . ASN A 1 97 ? 3.555 -8.038 4.973 1.00 97.44 97 ASN A O 1
ATOM 761 N N . GLU A 1 98 ? 5.523 -7.703 3.924 1.00 97.75 98 GLU A N 1
ATOM 762 C CA . GLU A 1 98 ? 6.005 -6.601 4.772 1.00 97.75 98 GLU A CA 1
ATOM 763 C C . GLU A 1 98 ? 4.944 -5.497 4.908 1.00 97.75 98 GLU A C 1
ATOM 765 O O . GLU A 1 98 ? 4.565 -5.119 6.013 1.00 97.75 98 GLU A O 1
ATOM 770 N N . LEU A 1 99 ? 4.410 -5.009 3.785 1.00 98.19 99 LEU A N 1
ATOM 771 C CA . LEU A 1 99 ? 3.422 -3.928 3.784 1.00 98.19 99 LEU A CA 1
ATOM 772 C C . LEU A 1 99 ? 2.060 -4.359 4.345 1.00 98.19 99 LEU A C 1
ATOM 774 O O . LEU A 1 99 ? 1.347 -3.527 4.899 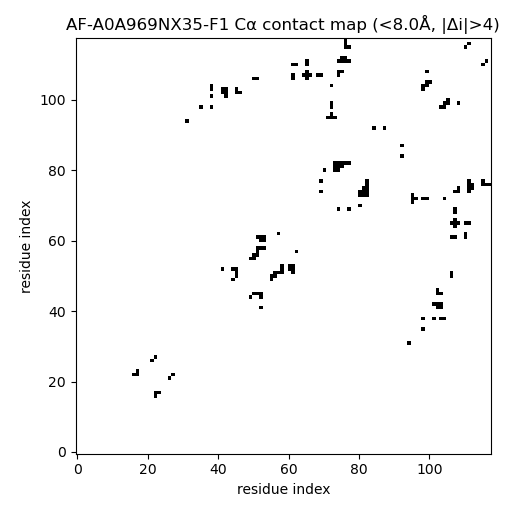1.00 98.19 99 LEU A O 1
ATOM 778 N N . ARG A 1 100 ? 1.671 -5.632 4.195 1.00 97.44 100 ARG A N 1
ATOM 779 C CA . ARG A 1 100 ? 0.414 -6.172 4.750 1.00 97.44 100 ARG A CA 1
ATOM 780 C C . ARG A 1 100 ? 0.435 -6.270 6.273 1.00 97.44 100 ARG A C 1
ATOM 782 O O . ARG A 1 100 ? -0.634 -6.202 6.868 1.00 97.44 100 ARG A O 1
ATOM 789 N N . GLU A 1 101 ? 1.611 -6.439 6.868 1.00 96.56 101 GLU A N 1
ATOM 790 C CA . GLU A 1 101 ? 1.804 -6.560 8.319 1.00 96.56 101 GLU A CA 1
ATOM 791 C C . GLU A 1 101 ? 1.797 -5.203 9.044 1.00 96.56 101 GLU A C 1
ATOM 793 O O . GLU A 1 101 ? 1.817 -5.159 10.273 1.00 96.56 101 GLU A O 1
ATOM 798 N N . THR A 1 102 ? 1.751 -4.080 8.319 1.00 96.44 102 THR A N 1
ATOM 799 C CA . THR A 1 102 ? 1.669 -2.752 8.939 1.00 96.44 102 THR A CA 1
ATOM 800 C C . THR A 1 102 ? 0.219 -2.334 9.220 1.00 96.44 102 THR A C 1
ATOM 802 O O . THR A 1 102 ? -0.691 -2.785 8.521 1.00 96.44 102 THR A O 1
ATOM 805 N N . PRO A 1 103 ? -0.028 -1.380 10.145 1.00 96.38 103 PRO A N 1
ATOM 806 C CA . PRO A 1 103 ? -1.367 -0.820 10.367 1.00 96.38 103 PRO A CA 1
AT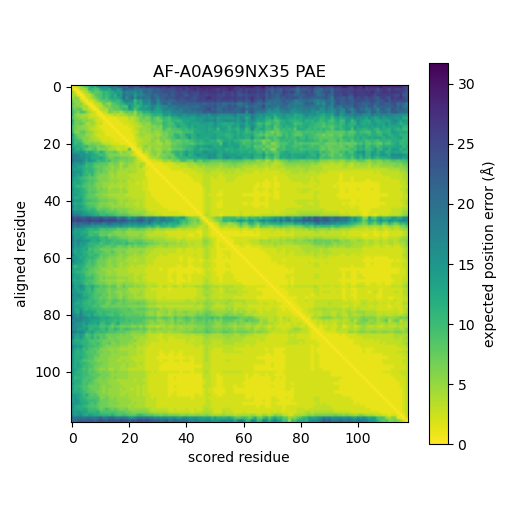OM 807 C C . PRO A 1 103 ? -2.036 -0.287 9.090 1.00 96.38 103 PRO A C 1
ATOM 809 O O . PRO A 1 103 ? -3.234 -0.469 8.872 1.00 96.38 103 PRO A O 1
ATOM 812 N N . ALA A 1 104 ? -1.260 0.349 8.208 1.00 97.12 104 ALA A N 1
ATOM 813 C CA . ALA A 1 104 ? -1.727 0.786 6.899 1.00 97.12 104 ALA A CA 1
ATOM 814 C C . ALA A 1 104 ? -2.147 -0.402 6.018 1.00 97.12 104 ALA A C 1
ATOM 816 O O . ALA A 1 104 ? -3.217 -0.359 5.414 1.00 97.12 104 ALA A O 1
ATOM 817 N N . GLY A 1 105 ? -1.355 -1.477 5.966 1.00 97.25 105 GLY A N 1
ATOM 818 C CA . GLY A 1 105 ? -1.723 -2.711 5.271 1.00 97.25 105 GLY A CA 1
ATOM 819 C C . GLY A 1 105 ? -3.014 -3.323 5.801 1.00 97.25 105 GLY A C 1
ATOM 820 O O . GLY A 1 105 ? -3.923 -3.623 5.021 1.00 97.25 105 GLY A O 1
ATOM 821 N N . GLU A 1 106 ? -3.135 -3.441 7.122 1.00 96.06 106 GLU A N 1
ATOM 822 C CA . GLU A 1 106 ? -4.333 -3.948 7.792 1.00 96.06 106 GLU A CA 1
ATOM 823 C C . GLU A 1 106 ? -5.576 -3.119 7.459 1.00 96.06 106 GLU A C 1
ATOM 825 O O . GLU A 1 106 ? -6.621 -3.695 7.138 1.00 96.06 106 GLU A O 1
ATOM 830 N N . LEU A 1 107 ? -5.461 -1.782 7.447 1.00 96.81 107 LEU A N 1
ATOM 831 C CA . LEU A 1 107 ? -6.535 -0.887 7.015 1.00 96.81 107 LEU A CA 1
ATOM 832 C C . LEU A 1 107 ? -7.028 -1.276 5.616 1.00 96.81 107 LEU A C 1
ATOM 834 O O . LEU A 1 107 ? -8.224 -1.498 5.433 1.00 96.81 107 LEU A O 1
ATOM 838 N N . VAL A 1 108 ? -6.132 -1.410 4.636 1.00 97.50 108 VAL A N 1
ATOM 839 C CA . VAL A 1 108 ? -6.506 -1.758 3.253 1.00 97.50 108 VAL A CA 1
ATOM 840 C C . VAL A 1 108 ? -7.162 -3.136 3.176 1.00 97.50 108 VAL A C 1
ATOM 842 O O . VAL A 1 108 ? -8.204 -3.288 2.530 1.00 97.50 108 VAL A O 1
ATOM 845 N N . MET A 1 109 ? -6.581 -4.139 3.839 1.00 96.25 109 MET A N 1
ATOM 846 C CA . MET A 1 109 ? -7.124 -5.500 3.861 1.00 96.25 109 MET A CA 1
ATOM 847 C C . MET A 1 109 ? -8.535 -5.522 4.463 1.00 96.25 109 MET A C 1
ATOM 849 O O . MET A 1 109 ? -9.427 -6.179 3.915 1.00 96.25 109 MET A O 1
ATOM 853 N N . ARG A 1 110 ? -8.762 -4.764 5.543 1.00 95.75 110 ARG A N 1
ATOM 854 C CA . ARG A 1 110 ? -10.076 -4.611 6.172 1.00 95.75 110 ARG A CA 1
ATOM 855 C C . ARG A 1 110 ? -11.063 -3.874 5.270 1.00 95.75 110 ARG A C 1
ATOM 857 O O . ARG A 1 110 ? -12.169 -4.371 5.094 1.00 95.75 110 ARG A O 1
ATOM 864 N N . MET A 1 111 ? -10.668 -2.762 4.642 1.00 96.25 111 MET A N 1
ATOM 865 C CA . MET A 1 111 ? -11.539 -1.992 3.737 1.00 96.25 111 MET A CA 1
ATOM 866 C C . MET A 1 111 ? -12.121 -2.865 2.621 1.00 96.25 111 MET A C 1
ATOM 868 O O . MET A 1 111 ? -13.311 -2.790 2.325 1.00 96.25 111 MET A O 1
ATOM 872 N N . TYR A 1 112 ? -11.303 -3.734 2.023 1.00 96.25 112 TYR A N 1
ATOM 873 C CA . TYR A 1 112 ? -11.779 -4.662 0.996 1.00 96.25 112 TYR A CA 1
ATOM 874 C C . TYR A 1 112 ? -12.660 -5.778 1.560 1.00 96.25 112 TYR A C 1
ATOM 876 O O . TYR A 1 112 ? -13.647 -6.137 0.925 1.00 96.25 112 TYR A O 1
ATOM 884 N N . ARG A 1 113 ? -12.339 -6.309 2.744 1.00 94.81 113 ARG A N 1
ATOM 885 C CA . ARG A 1 113 ? -13.156 -7.334 3.410 1.00 94.81 113 ARG A CA 1
ATOM 886 C C . ARG A 1 113 ? -14.546 -6.820 3.786 1.00 94.81 113 ARG A C 1
ATOM 888 O O . ARG A 1 113 ? -15.524 -7.523 3.572 1.00 94.81 113 ARG A O 1
ATOM 895 N N . GLU A 1 114 ? -14.627 -5.618 4.345 1.00 94.81 114 GLU A N 1
ATOM 896 C CA . GLU A 1 114 ? -15.868 -5.069 4.904 1.00 94.81 114 GLU A CA 1
ATOM 897 C C . GLU A 1 114 ? -16.739 -4.370 3.857 1.00 94.81 114 GLU A C 1
ATOM 899 O O . GLU A 1 114 ? -17.963 -4.426 3.945 1.00 94.81 114 GLU A O 1
ATOM 904 N N . HIS A 1 115 ? -16.132 -3.727 2.854 1.00 93.31 115 HIS A N 1
ATOM 905 C CA . HIS A 1 115 ? -16.866 -2.896 1.890 1.00 93.31 115 HIS A CA 1
ATOM 906 C C . HIS A 1 115 ? -16.881 -3.448 0.466 1.00 93.31 115 HIS A C 1
ATOM 908 O O . HIS A 1 115 ? -17.556 -2.882 -0.395 1.00 93.31 115 HIS A O 1
ATOM 914 N N . ARG A 1 116 ? -16.165 -4.548 0.205 1.00 89.75 116 ARG A N 1
ATOM 915 C CA . ARG A 1 116 ? -16.294 -5.333 -1.031 1.00 89.75 116 ARG A CA 1
ATOM 916 C C . ARG A 1 116 ? -16.472 -6.839 -0.782 1.00 89.75 116 ARG A C 1
ATOM 918 O O . ARG A 1 116 ? -15.837 -7.626 -1.485 1.00 89.75 116 ARG A O 1
ATOM 925 N N . PRO A 1 117 ? -17.316 -7.271 0.177 1.00 75.12 117 PRO A N 1
ATOM 926 C CA . PRO A 1 117 ? -17.632 -8.688 0.289 1.00 75.12 117 PRO A CA 1
ATOM 927 C C . PRO A 1 117 ? -18.282 -9.169 -1.018 1.00 75.12 117 PRO A C 1
ATOM 929 O O . PRO A 1 117 ? -19.003 -8.414 -1.675 1.00 75.12 117 PRO A O 1
ATOM 932 N N . LYS A 1 118 ? -17.960 -10.401 -1.419 1.00 65.31 118 LYS A N 1
ATOM 933 C CA . LYS A 1 118 ? -18.606 -11.063 -2.560 1.00 65.31 118 LYS A CA 1
ATOM 934 C C . LYS A 1 118 ? -20.070 -11.355 -2.272 1.00 65.31 118 LYS A C 1
ATOM 936 O O . LYS A 1 118 ? -20.357 -11.746 -1.120 1.00 65.31 118 LYS A O 1
#

Foldseek 3Di:
DVVVVCVVVVVVVVVVCCVVVVVDPVVVVVVLVVVVVVLVVQLVQCVVVALDSDPNDDDPVLVVLLVVCCVQLVACLDPPGHNDCVPDDPVSVVSNVVSCPGPSNVSSNVCSVPVRDD

Secondary structure (DSSP, 8-state):
-HHHHHHHHHHHHHHHHHHHTT--TTHHHHHHHHHHHHHHHHHHHHTTT-SSSSTTS--HHHHHHHHHHHHHH--TT-SSS-S--TTS-HHHHHHHHHHHTSHHHHHHHHHHHHHS--

Mean predicted aligned error: 6.43 Å

Radius of gyration: 17.73 Å; Cα contacts (8 Å, |Δi|>4): 97; chains: 1; bounding box: 36×29×59 Å

Sequence (118 aa):
MEKIKCAIAFPVATKIIKQKYNLTPDGKEVAVQDIREVFTVVNQRLNSGQQYLVGNNLSSADITFAALASFVIRPEYHPVYNSQLSKLPAEMVMVINELRETPAGELVMRMYREHRPK